Protein AF-A0A2V9QAW5-F1 (afdb_monomer)

Secondary structure (DSSP, 8-state):
---TT--HHHHHHHTTEEEEEEEEEE---EEP-EETT---PPTT--SPPPEE-S---B--STTTTT--BS-GGGEEPPPTT------SSEEEEEPPPEEEEEEEEEEEEEEETTEEEEEEEEEETTT---EE-PPP-EETSTTTT----EEEPSPEEEEEEEEE-

Solvent-accessible surface area (backbone atoms only — not comparable to full-atom values): 9274 Å² total; per-residue (Å²): 122,94,70,92,80,62,55,71,72,54,39,70,71,69,47,57,68,47,74,50,75,49,78,48,78,46,78,48,48,57,38,52,55,32,30,61,83,27,68,50,43,44,89,94,65,59,71,31,33,28,24,60,82,55,82,64,44,62,35,83,60,96,55,25,54,66,41,29,46,68,58,67,80,32,57,35,84,46,60,79,58,43,81,33,73,45,59,83,49,40,77,70,35,52,30,55,50,40,54,46,35,34,39,34,44,32,36,54,45,79,76,52,97,82,28,32,39,36,43,34,43,37,23,43,31,60,79,54,56,84,19,56,32,57,55,39,42,33,52,85,48,96,55,49,24,22,44,91,52,60,70,48,74,73,55,44,77,48,81,45,77,48,80,46,116

pLDDT: mean 91.63, std 9.33, range [40.78, 98.12]

Structure (mmCIF, N/CA/C/O backbone):
data_AF-A0A2V9QAW5-F1
#
_entry.id   AF-A0A2V9QAW5-F1
#
loop_
_atom_site.group_PDB
_atom_site.id
_atom_site.type_symbol
_atom_site.label_atom_id
_atom_site.label_alt_id
_atom_site.label_comp_id
_atom_site.label_asym_id
_atom_site.label_entity_id
_atom_site.label_seq_id
_atom_site.pdbx_PDB_ins_code
_atom_site.Cartn_x
_atom_site.Cartn_y
_atom_site.Cartn_z
_atom_site.occupancy
_atom_site.B_iso_or_equiv
_atom_site.auth_seq_id
_atom_site.auth_comp_id
_atom_site.auth_asym_id
_atom_site.auth_atom_id
_atom_site.pdbx_PDB_model_num
ATOM 1 N N . THR A 1 1 ? -39.790 5.355 22.370 1.00 46.34 1 THR A N 1
ATOM 2 C CA . THR A 1 1 ? -38.638 4.703 23.033 1.00 46.34 1 THR A CA 1
ATOM 3 C C . THR A 1 1 ? -38.721 3.221 22.752 1.00 46.34 1 THR A C 1
ATOM 5 O O . THR A 1 1 ? -39.760 2.631 23.018 1.00 46.34 1 THR A O 1
ATOM 8 N N . PHE A 1 2 ? -37.703 2.633 22.119 1.00 40.78 2 PHE A N 1
ATOM 9 C CA . PHE A 1 2 ? -37.678 1.185 21.894 1.00 40.78 2 PHE A CA 1
ATOM 10 C C . PHE A 1 2 ? -37.725 0.477 23.264 1.00 40.78 2 PHE A C 1
ATOM 12 O O . PHE A 1 2 ? -36.865 0.734 24.098 1.00 40.78 2 PHE A O 1
ATOM 19 N N . LEU A 1 3 ? -38.743 -0.375 23.472 1.00 55.66 3 LEU A N 1
ATOM 20 C CA . LEU A 1 3 ? -38.912 -1.325 24.593 1.00 55.66 3 LEU A CA 1
ATOM 21 C C . LEU A 1 3 ? -39.332 -0.748 25.969 1.00 55.66 3 LEU A C 1
ATOM 23 O O . LEU A 1 3 ? -38.628 -0.885 26.963 1.00 55.66 3 LEU A O 1
ATOM 27 N N . GLY A 1 4 ? -40.548 -0.198 26.068 1.00 57.16 4 GLY A N 1
ATOM 28 C CA . GLY A 1 4 ? -41.099 0.401 27.300 1.00 57.16 4 GLY A CA 1
ATOM 29 C C . GLY A 1 4 ? -41.428 -0.530 28.487 1.00 57.16 4 GLY A C 1
ATOM 30 O O . GLY A 1 4 ? -41.910 -0.028 29.493 1.00 57.16 4 GLY A O 1
ATOM 31 N N . ASN A 1 5 ? -41.187 -1.847 28.403 1.00 66.25 5 ASN A N 1
ATOM 32 C CA . ASN A 1 5 ? -41.539 -2.828 29.453 1.00 66.25 5 ASN A CA 1
ATOM 33 C C . ASN A 1 5 ? -40.381 -3.776 29.832 1.00 66.25 5 ASN A C 1
ATOM 35 O O . ASN A 1 5 ? -40.596 -4.868 30.356 1.00 66.25 5 ASN A O 1
ATOM 39 N N . MET A 1 6 ? -39.138 -3.391 29.535 1.00 72.12 6 MET A N 1
ATOM 40 C CA . MET A 1 6 ? -37.979 -4.232 29.822 1.00 72.12 6 MET A CA 1
ATOM 41 C C . MET A 1 6 ? -37.598 -4.135 31.317 1.00 72.12 6 MET A C 1
ATOM 43 O O . MET A 1 6 ? -37.458 -3.027 31.840 1.00 72.12 6 MET A O 1
ATOM 47 N N . PRO A 1 7 ? -37.434 -5.261 32.042 1.00 76.38 7 PRO A N 1
ATOM 48 C CA . PRO A 1 7 ? -37.016 -5.226 33.441 1.00 76.38 7 PRO A CA 1
ATOM 49 C C . PRO A 1 7 ? -35.613 -4.610 33.568 1.00 76.38 7 PRO A C 1
ATOM 51 O O . PRO A 1 7 ? -34.770 -4.795 32.693 1.00 76.38 7 PRO A O 1
ATOM 54 N N . ARG A 1 8 ? -35.340 -3.885 34.666 1.00 73.50 8 ARG A N 1
ATOM 55 C CA . ARG A 1 8 ? -34.118 -3.059 34.831 1.00 73.50 8 ARG A CA 1
ATOM 56 C C . ARG A 1 8 ? -32.811 -3.809 34.561 1.00 73.50 8 ARG A C 1
ATOM 58 O O . ARG A 1 8 ? -31.877 -3.219 34.038 1.00 73.50 8 ARG A O 1
ATOM 65 N N . TRP A 1 9 ? -32.743 -5.100 34.886 1.00 74.38 9 TRP A N 1
ATOM 66 C CA . TRP A 1 9 ? -31.568 -5.932 34.611 1.00 74.38 9 TRP A CA 1
ATOM 67 C C . TRP A 1 9 ? -31.333 -6.138 33.106 1.00 74.38 9 TRP A C 1
ATOM 69 O O . TRP A 1 9 ? -30.191 -6.140 32.658 1.00 74.38 9 TRP A O 1
ATOM 79 N N . ALA A 1 10 ? -32.402 -6.258 32.317 1.00 72.75 10 ALA A N 1
ATOM 80 C CA . ALA A 1 10 ? -32.330 -6.419 30.872 1.00 72.75 10 ALA A CA 1
ATOM 81 C C . ALA A 1 10 ? -31.997 -5.085 30.181 1.00 72.75 10 A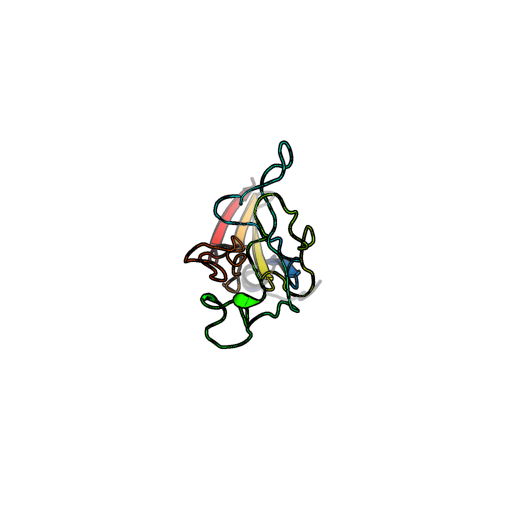LA A C 1
ATOM 83 O O . ALA A 1 10 ? -31.169 -5.076 29.274 1.00 72.75 10 ALA A O 1
ATOM 84 N N . ASP A 1 11 ? -32.509 -3.952 30.675 1.00 72.88 11 ASP A N 1
ATOM 85 C CA . ASP A 1 11 ? -32.072 -2.615 30.233 1.00 72.88 11 ASP A CA 1
ATOM 86 C C . ASP A 1 11 ? -30.585 -2.369 30.564 1.00 72.88 11 ASP A C 1
ATOM 88 O O . ASP A 1 11 ? -29.814 -1.875 29.744 1.00 72.88 11 ASP A O 1
ATOM 92 N N . MET A 1 12 ? -30.114 -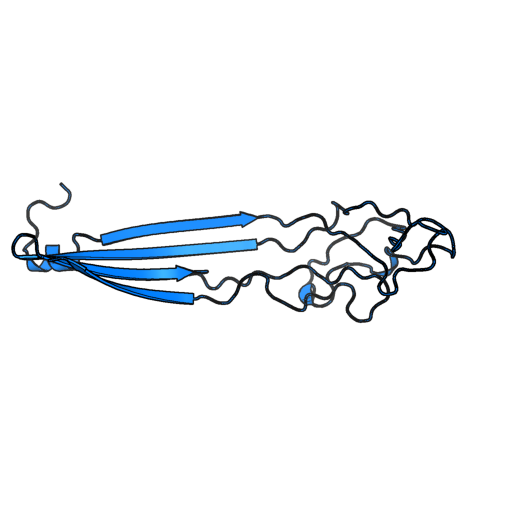2.853 31.717 1.00 70.38 12 MET A N 1
ATOM 93 C CA . MET A 1 12 ? -28.699 -2.777 32.090 1.00 70.38 12 MET A CA 1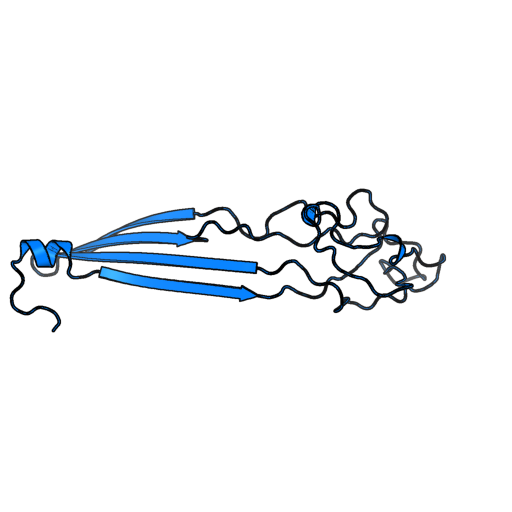
ATOM 94 C C . MET A 1 12 ? -27.785 -3.601 31.168 1.00 70.38 12 MET A C 1
ATOM 96 O O . MET A 1 12 ? -26.614 -3.259 31.018 1.00 70.38 12 MET A O 1
ATOM 100 N N . ILE A 1 13 ? -28.297 -4.635 30.491 1.00 73.38 13 ILE A N 1
ATOM 101 C CA . ILE A 1 13 ? -27.543 -5.475 29.541 1.00 73.38 13 ILE A CA 1
ATOM 102 C C . ILE A 1 13 ? -27.692 -4.971 28.096 1.00 73.38 13 ILE A C 1
ATOM 104 O O . ILE A 1 13 ? -26.700 -4.895 27.367 1.00 73.38 13 ILE A O 1
ATOM 108 N N . ILE A 1 14 ? -28.886 -4.526 27.704 1.00 74.19 14 ILE A N 1
ATOM 109 C CA . ILE A 1 14 ? -29.258 -4.242 26.307 1.00 74.19 14 ILE A CA 1
ATOM 110 C C . ILE A 1 14 ? -29.307 -2.734 26.005 1.00 74.19 14 ILE A C 1
ATOM 112 O O . ILE A 1 14 ? -29.017 -2.321 24.886 1.00 74.19 14 ILE A O 1
ATOM 116 N N . GLY A 1 15 ? -29.605 -1.889 26.989 1.00 76.12 15 GLY A N 1
ATOM 117 C CA . GLY A 1 15 ? -29.669 -0.435 26.839 1.00 76.12 15 GLY A CA 1
ATOM 118 C C . GLY A 1 15 ? -28.294 0.240 26.805 1.00 76.12 15 GLY A C 1
ATOM 119 O O . GLY A 1 15 ? -27.294 -0.311 27.268 1.00 76.12 15 GLY A O 1
ATOM 120 N N . GLY A 1 16 ? -28.227 1.454 26.253 1.00 78.94 16 GLY A N 1
ATOM 121 C CA . GLY A 1 16 ? -27.059 2.340 26.379 1.00 78.94 16 GLY A CA 1
ATOM 122 C C . GLY A 1 16 ? -25.841 2.023 25.501 1.00 78.94 16 GLY A C 1
ATOM 123 O O . GLY A 1 16 ? -24.812 2.680 25.667 1.00 78.94 16 GLY A O 1
ATOM 124 N N . TRP A 1 17 ? -25.930 1.059 24.577 1.00 89.44 17 TRP A N 1
ATOM 125 C CA . TRP A 1 17 ? -24.869 0.794 23.600 1.00 89.44 17 TRP A CA 1
ATOM 126 C C . TRP A 1 17 ? -24.806 1.887 22.525 1.00 89.44 17 TRP A C 1
ATOM 128 O O . TRP A 1 17 ? -25.823 2.314 21.980 1.00 89.44 17 TRP A O 1
ATOM 138 N N . LYS A 1 18 ? -23.589 2.312 22.196 1.00 92.06 18 LYS A N 1
ATOM 139 C CA . LYS A 1 18 ? -23.260 3.230 21.107 1.00 92.06 18 LYS A CA 1
ATOM 140 C C . LYS A 1 18 ? -22.202 2.574 20.234 1.00 92.06 18 LYS A C 1
ATOM 142 O O . LYS A 1 18 ? -21.190 2.099 20.742 1.00 92.06 18 LYS A O 1
ATOM 147 N N . THR A 1 19 ? -22.415 2.574 18.928 1.00 94.56 19 THR A N 1
ATOM 148 C CA . THR A 1 19 ? -21.467 2.034 17.949 1.00 94.56 19 THR A CA 1
ATOM 149 C C . THR A 1 19 ? -21.006 3.136 17.010 1.00 94.56 19 THR A C 1
ATOM 151 O O . THR A 1 19 ? -21.795 4.004 16.645 1.00 94.56 19 THR A O 1
ATOM 154 N N . ASN A 1 20 ? -19.750 3.080 16.586 1.00 95.44 20 ASN A N 1
ATOM 155 C CA . ASN A 1 20 ? -19.215 3.912 15.513 1.00 95.44 20 ASN A CA 1
ATOM 156 C C . ASN A 1 20 ? -18.390 3.039 14.568 1.00 95.44 20 ASN A C 1
ATOM 158 O O . ASN A 1 20 ? -17.755 2.086 15.017 1.00 95.44 20 ASN A O 1
ATOM 162 N N . GLY A 1 21 ? -18.385 3.372 13.284 1.00 96.31 21 GLY A N 1
ATOM 163 C CA . GLY A 1 21 ? -17.636 2.633 12.280 1.00 96.31 21 GLY A CA 1
ATOM 164 C C . GLY A 1 21 ? -17.189 3.534 11.140 1.00 96.31 21 GLY A C 1
ATOM 165 O O . GLY A 1 21 ? -17.964 4.362 10.665 1.00 96.31 21 GLY A O 1
ATOM 166 N N . ILE A 1 22 ? -15.948 3.356 10.697 1.00 97.19 22 ILE A N 1
ATOM 167 C CA . ILE A 1 22 ? -15.372 4.028 9.535 1.00 97.19 22 ILE A CA 1
ATOM 168 C C . ILE A 1 22 ? -14.866 2.953 8.579 1.00 97.19 22 ILE A C 1
ATOM 170 O O . ILE A 1 22 ? -14.056 2.106 8.948 1.00 97.19 22 ILE A O 1
ATOM 174 N N . TRP A 1 23 ? -15.329 3.016 7.334 1.00 96.00 23 TRP A N 1
ATOM 175 C CA . TRP A 1 23 ? -14.863 2.159 6.251 1.00 96.00 23 TRP A CA 1
ATOM 176 C C . TRP A 1 23 ? -14.102 3.009 5.246 1.00 96.00 23 TRP A C 1
ATOM 178 O O . TRP A 1 23 ? -14.603 4.044 4.803 1.00 96.00 23 TRP A O 1
ATOM 188 N N . ARG A 1 24 ? -12.899 2.578 4.869 1.00 95.38 24 ARG A N 1
ATOM 189 C CA . ARG A 1 24 ? -12.097 3.243 3.841 1.00 95.38 24 ARG A CA 1
ATOM 190 C C . ARG A 1 24 ? -11.750 2.247 2.754 1.00 95.38 24 ARG A C 1
ATOM 192 O O . ARG A 1 24 ? -11.157 1.213 3.036 1.00 95.38 24 ARG A O 1
ATOM 199 N N . ILE A 1 25 ? -12.100 2.589 1.519 1.00 95.94 25 ILE A N 1
ATOM 200 C CA . ILE A 1 25 ? -11.789 1.810 0.321 1.00 95.94 25 ILE A CA 1
ATOM 201 C C . ILE A 1 25 ? -11.067 2.739 -0.656 1.00 95.94 25 ILE A C 1
ATOM 203 O O . ILE A 1 25 ? -11.513 3.865 -0.881 1.00 95.94 25 ILE A O 1
ATOM 207 N N . ALA A 1 26 ? -9.955 2.285 -1.227 1.00 94.19 26 ALA A N 1
ATOM 208 C CA . ALA A 1 26 ? -9.252 2.995 -2.293 1.00 94.19 26 ALA A CA 1
ATOM 209 C C . ALA A 1 26 ? -8.672 2.001 -3.305 1.00 94.19 26 ALA A C 1
ATOM 211 O O . ALA A 1 26 ? -8.119 0.982 -2.902 1.00 94.19 26 ALA A O 1
ATOM 212 N N . ASP A 1 27 ? -8.749 2.310 -4.604 1.00 91.75 27 ASP A N 1
ATOM 213 C CA . ASP A 1 27 ? -8.281 1.401 -5.672 1.00 91.75 27 ASP A CA 1
ATOM 214 C C . ASP A 1 27 ? -6.746 1.314 -5.787 1.00 91.75 27 ASP A C 1
ATOM 216 O O . ASP A 1 27 ? -6.225 0.420 -6.446 1.00 91.75 27 ASP A O 1
ATOM 220 N N . GLY A 1 28 ? -6.042 2.236 -5.125 1.00 92.62 28 GLY A N 1
ATOM 221 C CA . GLY A 1 28 ? -4.608 2.447 -5.270 1.00 92.62 28 GLY A CA 1
ATOM 222 C C . GLY A 1 28 ? -4.274 3.800 -5.903 1.00 92.62 28 GLY A C 1
ATOM 223 O O . GLY A 1 28 ? -5.146 4.594 -6.263 1.00 92.62 28 GLY A O 1
ATOM 224 N N . ARG A 1 29 ? -2.983 4.115 -5.993 1.00 95.06 29 ARG A N 1
ATOM 225 C CA . ARG A 1 29 ? -2.468 5.353 -6.602 1.00 95.06 29 ARG A CA 1
ATOM 226 C C . ARG A 1 29 ? -1.513 5.020 -7.752 1.00 95.06 29 ARG A C 1
ATOM 228 O O . ARG A 1 29 ? -0.816 4.014 -7.647 1.00 95.06 29 ARG A O 1
ATOM 235 N N . PRO A 1 30 ? -1.448 5.838 -8.819 1.00 96.81 30 PRO A N 1
ATOM 236 C CA . PRO A 1 30 ? -0.442 5.694 -9.875 1.00 96.81 30 PRO A CA 1
ATOM 237 C C . PRO A 1 30 ? 0.980 5.627 -9.307 1.00 96.81 30 PRO A C 1
ATOM 239 O O . PRO A 1 30 ? 1.308 6.381 -8.387 1.00 96.81 30 PRO A O 1
ATOM 242 N N . LEU A 1 31 ? 1.813 4.746 -9.859 1.00 97.06 31 LEU A N 1
ATOM 243 C CA . LEU A 1 31 ? 3.167 4.510 -9.355 1.00 97.06 31 LEU A CA 1
ATOM 244 C C . LEU A 1 31 ? 4.198 5.402 -10.071 1.00 97.06 31 LEU A C 1
ATOM 246 O O . LEU A 1 31 ? 4.154 5.505 -11.301 1.00 97.06 31 LEU A O 1
ATOM 250 N N . PRO A 1 32 ? 5.108 6.077 -9.347 1.00 96.06 32 PRO A N 1
ATOM 251 C CA . PRO A 1 32 ? 6.306 6.663 -9.940 1.00 96.06 32 PRO A CA 1
ATOM 252 C C . PRO A 1 32 ? 7.353 5.575 -10.207 1.00 96.06 32 PRO A C 1
ATOM 254 O O . PRO A 1 32 ? 7.280 4.510 -9.613 1.00 96.06 32 PRO A O 1
ATOM 257 N N . PHE A 1 33 ? 8.328 5.853 -11.071 1.00 96.00 33 PHE A N 1
ATOM 258 C CA . PHE A 1 33 ? 9.462 4.962 -11.325 1.00 96.00 33 PHE A CA 1
ATOM 259 C C . PHE A 1 33 ? 10.754 5.768 -11.397 1.00 96.00 33 PHE A C 1
ATOM 261 O O . PHE A 1 33 ? 10.769 6.874 -11.954 1.00 96.00 33 PHE A O 1
ATOM 268 N N . PHE A 1 34 ? 11.825 5.200 -10.857 1.00 94.38 34 PHE A N 1
ATOM 269 C CA . PHE A 1 34 ? 13.155 5.803 -10.781 1.00 94.38 34 PHE A CA 1
ATOM 270 C C . PHE A 1 34 ? 14.207 4.771 -11.181 1.00 94.38 34 PHE A C 1
ATOM 272 O O . PHE A 1 34 ? 13.886 3.594 -11.295 1.00 94.38 34 PHE A O 1
ATOM 279 N N . LEU A 1 35 ? 15.437 5.209 -11.431 1.00 95.25 35 LEU A N 1
ATOM 280 C CA . LEU A 1 35 ? 16.583 4.301 -11.488 1.00 95.25 35 LEU A CA 1
ATOM 281 C C . LEU A 1 35 ? 17.175 4.173 -10.084 1.00 95.25 35 LEU A C 1
ATOM 283 O O . LEU A 1 35 ? 17.305 5.184 -9.392 1.00 95.25 35 LEU A O 1
ATOM 287 N N . ASP A 1 36 ? 17.530 2.956 -9.693 1.00 94.62 36 ASP A N 1
ATOM 288 C CA . ASP A 1 36 ? 18.113 2.606 -8.393 1.00 94.62 36 ASP A CA 1
ATOM 289 C C . ASP A 1 36 ? 19.380 3.417 -8.054 1.00 94.62 36 ASP A C 1
ATOM 291 O O . ASP A 1 36 ? 19.526 3.949 -6.954 1.00 94.62 36 ASP A O 1
ATOM 295 N N . ASP A 1 37 ? 20.258 3.592 -9.039 1.00 92.44 37 ASP A N 1
ATOM 296 C CA . ASP A 1 37 ? 21.526 4.323 -8.938 1.00 92.44 37 ASP A CA 1
ATOM 297 C C . ASP A 1 37 ? 21.421 5.801 -9.365 1.00 92.44 37 ASP A C 1
ATOM 299 O O . ASP A 1 37 ? 22.420 6.519 -9.425 1.00 92.44 37 ASP A O 1
ATOM 303 N N . GLY A 1 38 ? 20.216 6.267 -9.709 1.00 88.38 38 GLY A N 1
ATOM 304 C CA . GLY A 1 38 ? 19.969 7.616 -10.224 1.00 88.38 38 GLY A CA 1
ATOM 305 C C . GLY A 1 38 ? 20.375 7.851 -11.688 1.00 88.38 38 GLY A C 1
ATOM 306 O O . GLY A 1 38 ? 20.082 8.927 -12.223 1.00 88.38 38 GLY A O 1
ATOM 307 N N . GLY A 1 39 ? 20.968 6.865 -12.364 1.00 88.94 39 GLY A N 1
ATOM 308 C CA . GLY A 1 39 ? 21.331 6.930 -13.777 1.00 88.94 39 GLY A CA 1
ATOM 309 C C . GLY A 1 39 ? 22.571 7.762 -14.110 1.00 88.94 39 GLY A C 1
ATOM 310 O O . GLY A 1 39 ? 23.442 8.017 -13.283 1.00 88.94 39 GLY A O 1
ATOM 311 N N . GLN A 1 40 ? 22.653 8.188 -15.372 1.00 90.44 40 GLN A N 1
ATOM 312 C CA . GLN A 1 40 ? 23.680 9.093 -15.901 1.00 90.44 40 GLN A CA 1
ATOM 313 C C . GLN A 1 40 ? 23.003 10.333 -16.514 1.00 90.44 40 GLN A C 1
ATOM 315 O O . GLN A 1 40 ? 22.877 10.417 -17.742 1.00 90.44 40 GLN A O 1
ATOM 320 N N . PRO A 1 41 ? 22.498 11.266 -15.678 1.00 86.12 41 PRO A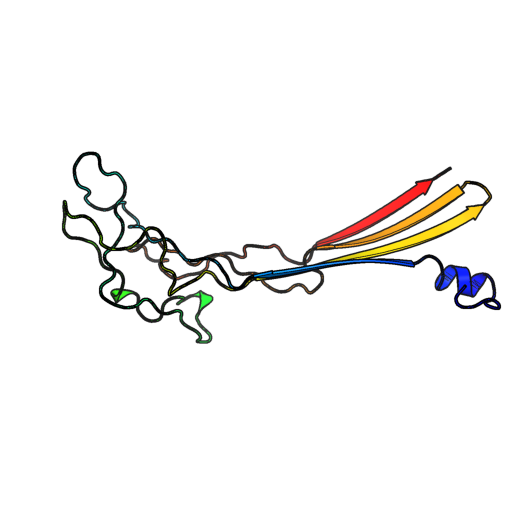 N 1
ATOM 321 C CA . PRO A 1 41 ? 21.727 12.427 -16.118 1.00 86.12 41 PRO A CA 1
ATOM 322 C C . PRO A 1 41 ? 22.526 13.417 -16.959 1.00 86.12 41 PRO A C 1
ATOM 324 O O . PRO A 1 41 ? 23.753 13.490 -16.904 1.00 86.12 41 PRO A O 1
ATOM 327 N N . LEU A 1 42 ? 21.789 14.262 -17.686 1.00 88.06 42 LEU A N 1
ATOM 328 C CA . LEU A 1 42 ? 22.331 15.525 -18.179 1.00 88.06 42 LEU A CA 1
ATOM 329 C C . LEU A 1 42 ? 22.866 16.355 -16.996 1.00 88.06 42 LEU A C 1
ATOM 331 O O . LEU A 1 42 ? 22.267 16.319 -15.911 1.00 88.06 42 LEU A O 1
ATOM 335 N N . PRO A 1 43 ? 23.941 17.146 -17.184 1.00 85.31 43 PRO A N 1
ATOM 336 C CA . PRO A 1 43 ? 24.421 18.055 -16.150 1.00 85.31 43 PRO A CA 1
ATOM 337 C C . PRO A 1 43 ? 23.265 18.891 -15.588 1.00 85.31 43 PRO A C 1
ATOM 339 O O . PRO A 1 43 ? 22.462 19.419 -16.353 1.00 85.31 43 PRO A O 1
ATOM 342 N N . THR A 1 44 ? 23.180 19.006 -14.259 1.00 80.12 44 THR A N 1
ATOM 343 C CA . THR A 1 44 ? 22.142 19.745 -13.499 1.00 80.12 44 THR A CA 1
ATOM 344 C C . THR A 1 44 ? 20.729 19.129 -13.423 1.00 80.12 44 THR A C 1
ATOM 346 O O . THR A 1 44 ? 19.881 19.697 -12.741 1.00 80.12 44 THR A O 1
ATOM 349 N N . TYR A 1 45 ? 20.455 17.964 -14.031 1.00 80.19 45 TYR A N 1
ATOM 350 C CA . TYR A 1 45 ? 19.083 17.417 -14.134 1.00 80.19 45 TYR A CA 1
ATOM 351 C C . TYR A 1 45 ? 18.609 16.540 -12.946 1.00 80.19 45 TYR A C 1
ATOM 353 O O . TYR A 1 45 ? 17.414 16.280 -12.813 1.00 80.19 45 TYR A O 1
ATOM 361 N N . GLY A 1 46 ? 19.503 16.112 -12.046 1.00 80.69 46 GLY A N 1
ATOM 362 C CA . GLY A 1 46 ? 19.154 15.240 -10.910 1.00 80.69 46 GLY A CA 1
ATOM 363 C C . GLY A 1 46 ? 18.859 13.786 -11.315 1.00 80.69 46 GLY A C 1
ATOM 364 O O . GLY A 1 46 ? 19.245 13.359 -12.399 1.00 80.69 46 GLY A O 1
ATOM 365 N N . ALA A 1 47 ? 18.203 13.011 -10.442 1.00 81.25 47 ALA A N 1
ATOM 366 C CA . ALA A 1 47 ? 17.947 11.583 -10.671 1.00 81.25 47 ALA A CA 1
ATOM 367 C C . ALA A 1 47 ? 17.090 11.325 -11.926 1.00 81.25 47 ALA A C 1
ATOM 369 O O . ALA A 1 47 ? 16.049 11.961 -12.132 1.00 81.25 47 ALA A O 1
ATOM 370 N N . GLN A 1 48 ? 17.514 10.367 -12.753 1.00 88.69 48 GLN A N 1
ATOM 371 C CA . GLN A 1 48 ? 16.808 9.999 -13.977 1.00 88.69 48 GLN A CA 1
ATOM 372 C C . GLN A 1 48 ? 15.597 9.101 -13.718 1.00 88.69 48 GLN A C 1
ATOM 374 O O . GLN A 1 48 ? 15.539 8.310 -12.776 1.00 88.69 48 GLN A O 1
ATOM 379 N N . ARG A 1 49 ? 14.631 9.202 -14.631 1.00 93.25 49 ARG A N 1
ATOM 380 C CA . ARG A 1 49 ? 13.548 8.229 -14.780 1.00 93.25 49 ARG A CA 1
ATOM 381 C C . ARG A 1 49 ? 13.928 7.183 -15.830 1.00 93.25 49 ARG A C 1
ATOM 383 O O . ARG A 1 49 ? 14.706 7.509 -16.727 1.00 93.25 49 ARG A O 1
ATOM 390 N N . PRO A 1 50 ? 13.368 5.966 -15.768 1.00 96.00 50 PRO A N 1
ATOM 391 C CA . PRO A 1 50 ? 13.561 4.968 -16.810 1.00 96.00 50 PRO A CA 1
ATOM 392 C C . PRO A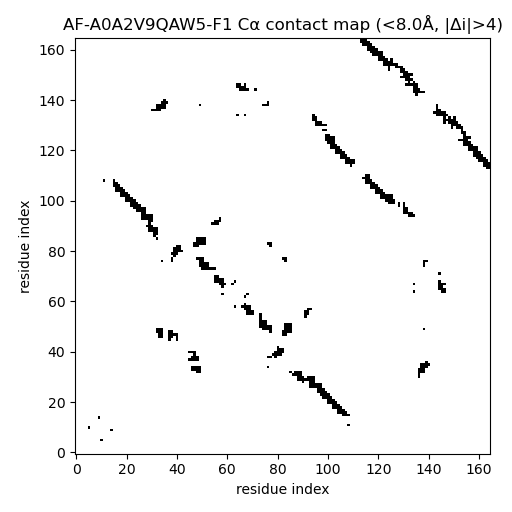 1 50 ? 12.874 5.369 -18.125 1.00 96.00 50 PRO A C 1
ATOM 394 O O . PRO A 1 50 ? 12.042 6.279 -18.185 1.00 96.00 50 PRO A O 1
ATOM 397 N N . ASN A 1 51 ? 13.203 4.643 -19.186 1.00 96.69 51 ASN A N 1
ATOM 398 C CA . ASN A 1 51 ? 12.372 4.520 -20.371 1.00 96.69 51 ASN A CA 1
ATOM 399 C C . ASN A 1 51 ? 11.296 3.454 -20.147 1.00 96.69 51 ASN A C 1
ATOM 401 O O . ASN A 1 51 ? 11.567 2.387 -19.609 1.00 96.69 51 ASN A O 1
ATOM 405 N N . ILE A 1 52 ? 10.087 3.726 -20.611 1.00 96.69 52 ILE A N 1
ATOM 406 C CA . ILE A 1 52 ? 8.975 2.794 -20.720 1.00 96.69 52 ILE A CA 1
ATOM 407 C C . ILE A 1 52 ? 8.800 2.501 -22.211 1.00 96.69 52 ILE A C 1
ATOM 409 O O . ILE A 1 52 ? 8.408 3.379 -22.984 1.00 96.69 52 ILE A O 1
ATOM 413 N N . VAL A 1 53 ? 9.154 1.280 -22.620 1.00 96.56 53 VAL A N 1
ATOM 414 C CA . VAL A 1 53 ? 9.171 0.844 -24.035 1.00 96.56 53 VAL A CA 1
ATOM 415 C C . VAL A 1 53 ? 7.937 0.026 -24.438 1.00 96.56 53 VAL A C 1
ATOM 417 O O . VAL A 1 53 ? 7.780 -0.353 -25.594 1.00 96.56 53 VAL A O 1
ATOM 420 N N . GLY A 1 54 ? 7.032 -0.214 -23.491 1.00 94.75 54 GLY A N 1
ATOM 421 C CA . GLY A 1 54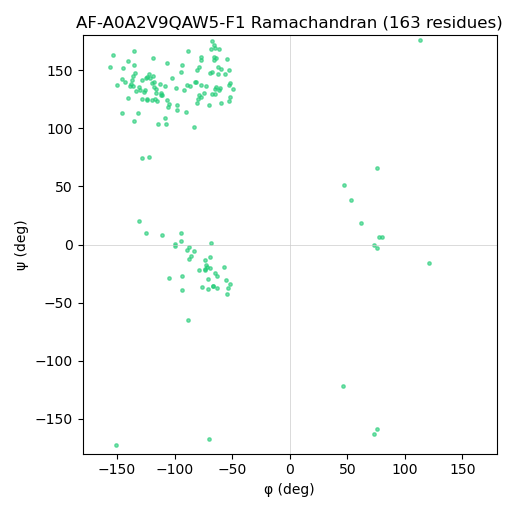 ? 5.765 -0.923 -23.667 1.00 94.75 54 GLY A CA 1
ATOM 422 C C . GLY A 1 54 ? 4.723 -0.421 -22.668 1.00 94.75 54 GLY A C 1
ATOM 423 O O . GLY A 1 54 ? 4.957 0.558 -21.971 1.00 94.75 54 GLY A O 1
ATOM 424 N N . THR A 1 55 ? 3.559 -1.063 -22.575 1.00 95.31 55 THR A N 1
ATOM 425 C CA . THR A 1 55 ? 2.549 -0.696 -21.566 1.00 95.31 55 THR A CA 1
ATOM 426 C C . THR A 1 55 ? 2.776 -1.496 -20.285 1.00 95.31 55 THR A C 1
ATOM 428 O O . THR A 1 55 ? 2.555 -2.709 -20.313 1.00 95.31 55 THR A O 1
ATOM 431 N N . PRO A 1 56 ? 3.147 -0.863 -19.155 1.00 96.31 56 PRO A N 1
ATOM 432 C CA . PRO A 1 56 ? 3.248 -1.567 -17.886 1.00 96.31 56 PRO A CA 1
ATOM 433 C C . PRO A 1 56 ? 1.897 -2.153 -17.490 1.00 96.31 56 PRO A C 1
ATOM 435 O O . PRO A 1 56 ? 0.873 -1.462 -17.565 1.00 96.31 56 PRO A O 1
ATOM 438 N N . LYS A 1 57 ? 1.907 -3.412 -17.053 1.00 97.06 57 LYS A N 1
ATOM 439 C CA . LYS A 1 57 ? 0.731 -4.148 -16.584 1.00 97.06 57 LYS A CA 1
ATOM 440 C C . LYS A 1 57 ? 1.017 -4.760 -15.222 1.00 97.06 57 LYS A C 1
ATOM 442 O O . LYS A 1 57 ? 2.118 -5.250 -14.979 1.00 97.06 57 LYS A O 1
ATOM 447 N N . ARG A 1 58 ? 0.004 -4.749 -14.359 1.00 95.94 58 ARG A N 1
ATOM 448 C CA . ARG A 1 58 ? 0.048 -5.398 -13.050 1.00 95.94 58 ARG A CA 1
ATOM 449 C C . ARG A 1 58 ? -0.137 -6.909 -13.213 1.00 95.94 58 ARG A C 1
ATOM 451 O O . ARG A 1 58 ? -1.005 -7.336 -13.974 1.00 95.94 58 ARG A O 1
ATOM 458 N N . ASN A 1 59 ? 0.646 -7.696 -12.485 1.00 97.25 59 ASN A N 1
ATOM 459 C CA . ASN A 1 59 ? 0.428 -9.127 -12.333 1.00 97.25 59 ASN A CA 1
ATOM 460 C C . ASN A 1 59 ? -0.758 -9.383 -11.386 1.00 97.25 59 ASN A C 1
ATOM 462 O O . ASN A 1 59 ? -0.841 -8.819 -10.294 1.00 97.25 59 ASN A O 1
ATOM 466 N N . HIS A 1 60 ? -1.683 -10.235 -11.818 1.00 95.31 60 HIS A N 1
ATOM 467 C CA . HIS A 1 60 ? -2.848 -10.663 -11.040 1.00 95.31 60 HIS A CA 1
ATOM 468 C C . HIS A 1 60 ? -2.772 -12.145 -10.628 1.00 95.31 60 HIS A C 1
ATOM 470 O O . HIS A 1 60 ? -3.754 -12.685 -10.120 1.00 95.31 60 HIS A O 1
ATOM 476 N N . GLY A 1 61 ? -1.631 -12.800 -10.867 1.00 96.31 61 GLY A N 1
ATOM 477 C CA . GLY A 1 61 ? -1.333 -14.155 -10.415 1.00 96.31 61 GLY A CA 1
ATOM 478 C C . GLY A 1 61 ? -1.182 -14.252 -8.897 1.00 96.31 61 GLY A C 1
ATOM 479 O O . GLY A 1 61 ? -1.233 -13.255 -8.182 1.00 96.31 61 GLY A O 1
ATOM 480 N N . SER A 1 62 ? -1.005 -15.469 -8.384 1.00 96.31 62 SER A N 1
ATOM 481 C CA . SER A 1 62 ? -0.864 -15.727 -6.943 1.00 96.31 62 SER A CA 1
ATOM 482 C C . SER A 1 62 ? 0.446 -15.205 -6.344 1.00 96.31 62 SER A C 1
ATOM 484 O O . SER A 1 62 ? 0.522 -15.007 -5.138 1.00 96.31 62 SER A O 1
ATOM 486 N N . ASP A 1 63 ? 1.452 -14.970 -7.179 1.00 96.12 63 ASP A N 1
ATOM 487 C CA . ASP A 1 63 ? 2.799 -14.505 -6.840 1.00 96.12 63 ASP A CA 1
ATOM 488 C C . ASP A 1 63 ? 2.958 -12.979 -6.953 1.00 96.12 63 ASP A C 1
ATOM 490 O O . ASP A 1 63 ? 4.064 -12.456 -6.875 1.00 96.12 63 ASP A O 1
ATOM 494 N N . TRP A 1 64 ? 1.859 -12.241 -7.134 1.00 96.38 64 TRP A N 1
ATOM 495 C CA . TRP A 1 64 ? 1.863 -10.796 -7.390 1.00 96.38 64 TRP A CA 1
ATOM 496 C C . TRP A 1 64 ? 2.574 -9.945 -6.323 1.00 96.38 64 TRP A C 1
ATOM 498 O O . TRP A 1 64 ? 2.896 -8.791 -6.594 1.00 96.38 64 TRP A O 1
ATOM 508 N N . VAL A 1 65 ? 2.767 -10.470 -5.109 1.00 96.44 65 VAL A N 1
ATOM 509 C CA . VAL A 1 65 ? 3.517 -9.797 -4.036 1.00 96.44 65 VAL A CA 1
ATOM 510 C C . VAL A 1 65 ? 5.011 -9.765 -4.358 1.00 96.44 65 VAL A C 1
ATOM 512 O O . VAL A 1 65 ? 5.651 -8.746 -4.119 1.00 96.44 65 VAL A O 1
ATOM 515 N N . ASP A 1 66 ? 5.537 -10.836 -4.949 1.00 96.75 66 ASP A N 1
ATOM 516 C CA . ASP A 1 66 ? 6.950 -10.965 -5.316 1.00 96.75 66 ASP A CA 1
ATOM 517 C C . ASP A 1 66 ? 7.198 -10.524 -6.769 1.00 96.75 66 ASP A C 1
ATOM 519 O O . ASP A 1 66 ? 8.274 -10.045 -7.100 1.00 96.75 66 ASP A O 1
ATOM 523 N N . ASN A 1 67 ? 6.184 -10.625 -7.635 1.00 96.62 67 ASN A N 1
ATOM 524 C CA . ASN A 1 67 ? 6.253 -10.259 -9.050 1.00 96.62 67 ASN A CA 1
ATOM 525 C C . ASN A 1 67 ? 5.109 -9.304 -9.418 1.00 96.62 67 ASN A C 1
ATOM 527 O O . ASN A 1 67 ? 4.133 -9.717 -10.043 1.00 96.62 67 ASN A O 1
ATOM 531 N N . TYR A 1 68 ? 5.172 -8.031 -9.017 1.00 97.69 68 TYR A N 1
ATOM 532 C CA . TYR A 1 68 ? 4.044 -7.099 -9.168 1.00 97.69 68 TYR A CA 1
ATOM 533 C C . TYR A 1 68 ? 3.760 -6.670 -10.612 1.00 97.69 68 TYR A C 1
ATOM 535 O O . TYR A 1 68 ? 2.613 -6.367 -10.963 1.00 97.69 68 TYR A O 1
ATOM 543 N N . PHE A 1 69 ? 4.783 -6.627 -11.463 1.00 97.50 69 PHE A N 1
ATOM 544 C CA . PHE A 1 69 ? 4.652 -6.290 -12.878 1.00 97.50 69 PHE A CA 1
ATOM 545 C C . PHE A 1 69 ? 4.718 -7.559 -13.728 1.00 97.50 69 PHE A C 1
ATOM 547 O O . PHE A 1 69 ? 5.464 -8.480 -13.425 1.00 97.50 69 PHE A O 1
ATOM 554 N N . VAL A 1 70 ? 3.928 -7.611 -14.804 1.00 97.00 70 VAL A N 1
ATOM 555 C CA . VAL A 1 70 ? 3.903 -8.778 -15.711 1.00 97.00 70 VAL A CA 1
ATOM 556 C C . VAL A 1 70 ? 5.228 -8.946 -16.457 1.00 97.00 70 VAL A C 1
ATOM 558 O O . VAL A 1 70 ? 5.641 -10.066 -16.736 1.00 97.00 70 VAL A O 1
ATOM 561 N N . ASP A 1 71 ? 5.865 -7.832 -16.814 1.00 95.19 71 ASP A N 1
ATOM 562 C CA . ASP A 1 71 ? 7.132 -7.813 -17.537 1.00 95.19 71 ASP A CA 1
ATOM 563 C C . ASP A 1 71 ? 7.973 -6.622 -17.076 1.00 95.19 71 ASP A C 1
ATOM 565 O O . ASP A 1 71 ? 7.623 -5.460 -17.316 1.00 95.19 71 ASP A O 1
ATOM 569 N N . ASN A 1 72 ? 9.092 -6.920 -16.420 1.00 94.75 72 ASN A N 1
ATOM 570 C CA . ASN A 1 72 ? 10.032 -5.910 -15.946 1.00 94.75 72 ASN A CA 1
ATOM 571 C C . ASN A 1 72 ? 10.839 -5.290 -17.100 1.00 94.75 72 ASN A C 1
ATOM 573 O O . ASN A 1 72 ? 11.269 -4.146 -16.981 1.00 94.75 72 ASN A O 1
ATOM 577 N N . ASN A 1 73 ? 10.967 -5.966 -18.253 1.00 94.75 73 ASN A N 1
ATOM 578 C CA . ASN A 1 73 ? 11.712 -5.452 -19.411 1.00 94.75 73 ASN A CA 1
ATOM 579 C C . ASN A 1 73 ? 11.028 -4.254 -20.082 1.00 94.75 73 ASN A C 1
ATOM 581 O O . ASN A 1 73 ? 11.633 -3.580 -20.915 1.00 94.75 73 ASN A O 1
ATOM 585 N N . VAL A 1 74 ? 9.779 -3.948 -19.726 1.00 96.69 74 VAL A N 1
ATOM 586 C CA . VAL A 1 74 ? 9.114 -2.712 -20.156 1.00 96.69 74 VAL A CA 1
ATOM 587 C C . VAL A 1 74 ? 9.833 -1.477 -19.608 1.00 96.69 74 VAL A C 1
ATOM 589 O O . VAL A 1 74 ? 9.783 -0.418 -20.239 1.00 96.69 74 VAL A O 1
ATOM 592 N N . PHE A 1 75 ? 10.510 -1.608 -18.466 1.00 97.06 75 PHE A N 1
ATOM 593 C CA . PHE A 1 75 ? 11.278 -0.549 -17.836 1.00 97.06 75 PHE A CA 1
ATOM 594 C C . PHE A 1 75 ? 12.753 -0.702 -18.195 1.00 97.06 75 PHE A C 1
ATOM 596 O O . PHE A 1 75 ? 13.397 -1.688 -17.860 1.00 97.06 75 PHE A O 1
ATOM 603 N N . GLN A 1 76 ? 13.289 0.280 -18.908 1.00 95.88 76 GLN A N 1
ATOM 604 C CA . GLN A 1 76 ? 14.633 0.233 -19.465 1.00 95.88 76 GLN A CA 1
ATOM 605 C C . GLN A 1 76 ? 15.450 1.423 -18.987 1.00 95.88 76 GLN A C 1
ATOM 607 O O . GLN A 1 76 ? 14.949 2.542 -18.867 1.00 95.88 76 GLN A O 1
ATOM 612 N N . ARG A 1 77 ? 16.743 1.203 -18.765 1.00 94.69 77 ARG A N 1
ATOM 613 C CA . ARG A 1 77 ? 17.678 2.289 -18.478 1.00 94.69 77 ARG A CA 1
ATOM 614 C C . ARG A 1 77 ? 17.834 3.176 -19.728 1.00 94.69 77 ARG A C 1
ATOM 616 O O . ARG A 1 77 ? 18.061 2.645 -20.817 1.00 94.69 77 ARG A O 1
ATOM 623 N N . PRO A 1 78 ? 17.702 4.510 -19.624 1.00 94.25 78 PRO A N 1
ATOM 624 C CA . PRO A 1 78 ? 18.000 5.410 -20.732 1.00 94.25 78 PRO A CA 1
ATOM 625 C C . PRO A 1 78 ? 19.485 5.383 -21.094 1.00 94.25 78 PRO A C 1
ATOM 627 O O . PRO A 1 78 ? 20.333 5.037 -20.272 1.00 94.25 78 PRO A O 1
ATOM 630 N N . ALA A 1 79 ? 19.810 5.792 -22.321 1.00 93.19 79 ALA A N 1
ATOM 631 C CA . ALA A 1 79 ? 21.201 5.983 -22.713 1.00 93.19 79 ALA A CA 1
ATOM 632 C C . ALA A 1 79 ? 21.884 7.041 -21.817 1.00 93.19 79 ALA A C 1
ATOM 634 O O . ALA A 1 79 ? 21.211 7.963 -21.336 1.00 93.19 79 ALA A O 1
ATOM 635 N N . PRO A 1 80 ? 23.211 6.954 -21.607 1.00 91.88 80 PRO A N 1
ATOM 636 C CA . PRO A 1 80 ? 23.945 7.970 -20.863 1.00 91.88 80 PRO A CA 1
ATOM 637 C C . PRO A 1 80 ? 23.691 9.371 -21.420 1.00 91.88 80 PRO A C 1
ATOM 639 O O . PRO A 1 80 ? 23.675 9.568 -22.636 1.00 91.88 80 PRO A O 1
ATOM 642 N N . PHE A 1 81 ? 23.490 10.338 -20.525 1.00 91.44 81 PHE A N 1
ATOM 643 C CA . PHE A 1 81 ? 23.204 11.735 -20.857 1.00 91.44 81 PHE A CA 1
ATOM 644 C C . PHE A 1 81 ? 21.900 11.955 -21.650 1.00 91.44 81 PHE A C 1
ATOM 646 O O . PHE A 1 81 ? 21.710 13.019 -22.234 1.00 91.44 81 PHE A O 1
ATOM 653 N N . ALA A 1 82 ? 20.974 10.988 -21.654 1.00 90.50 82 ALA A N 1
ATOM 654 C CA . ALA A 1 82 ? 19.636 11.132 -22.230 1.00 90.50 82 ALA A CA 1
ATOM 655 C C . ALA A 1 82 ? 18.557 11.244 -21.143 1.00 90.50 82 ALA A C 1
ATOM 657 O O . ALA A 1 82 ? 18.725 10.776 -20.022 1.00 90.50 82 ALA A O 1
ATOM 658 N N . LEU A 1 83 ? 17.415 11.851 -21.455 1.00 89.75 83 LEU A N 1
ATOM 659 C CA . LEU A 1 83 ? 16.272 11.857 -20.540 1.00 89.75 83 LEU A CA 1
ATOM 660 C C . LEU A 1 83 ? 15.418 10.606 -20.747 1.00 89.75 83 LEU A C 1
ATOM 662 O O . LEU A 1 83 ? 15.126 10.238 -21.884 1.00 89.75 83 LEU A O 1
ATOM 666 N N . GLY A 1 84 ? 14.993 9.982 -19.648 1.00 93.00 84 GLY A N 1
ATOM 667 C CA . GLY A 1 84 ? 13.994 8.921 -19.697 1.00 93.00 84 GLY A CA 1
ATOM 668 C C . GLY A 1 84 ? 12.623 9.447 -20.113 1.00 93.00 84 GLY A C 1
ATOM 669 O O . GLY A 1 84 ? 12.267 10.588 -19.809 1.00 93.00 84 GLY A O 1
ATOM 670 N N . ASN A 1 85 ? 11.842 8.610 -20.791 1.00 94.38 85 ASN A N 1
ATOM 671 C CA . ASN A 1 85 ? 10.505 8.976 -21.263 1.00 94.38 85 ASN A CA 1
ATOM 672 C C . ASN A 1 85 ? 9.378 8.680 -20.248 1.00 94.38 85 ASN A C 1
ATOM 674 O O . ASN A 1 85 ? 8.222 9.016 -20.519 1.00 94.38 85 ASN A O 1
ATOM 678 N N . ALA A 1 86 ? 9.672 8.047 -19.103 1.00 95.56 86 ALA A N 1
ATOM 679 C CA . ALA A 1 86 ? 8.633 7.711 -18.140 1.00 95.56 86 ALA A CA 1
ATOM 680 C C . ALA A 1 86 ? 7.998 8.987 -17.550 1.00 95.56 86 ALA A C 1
ATOM 682 O O . ALA A 1 86 ? 8.711 9.904 -17.119 1.00 95.56 86 ALA A O 1
ATOM 683 N N . PRO A 1 87 ? 6.656 9.060 -17.478 1.00 94.31 87 PRO A N 1
ATOM 684 C CA . PRO A 1 87 ? 5.975 10.175 -16.838 1.00 94.31 87 PRO A CA 1
ATOM 685 C C . PRO A 1 87 ? 6.283 10.207 -15.336 1.00 94.31 87 PRO A C 1
ATOM 687 O O . PRO A 1 87 ? 6.788 9.247 -14.754 1.00 94.31 87 PRO A O 1
ATOM 690 N N . ARG A 1 88 ? 5.912 11.305 -14.663 1.00 92.81 88 ARG A N 1
ATOM 691 C CA . ARG A 1 88 ? 6.070 11.425 -13.201 1.00 92.81 88 ARG A CA 1
ATOM 692 C C . ARG A 1 88 ? 5.430 10.252 -12.447 1.00 92.81 88 ARG A C 1
ATOM 694 O O . ARG A 1 88 ? 5.978 9.819 -11.440 1.00 92.81 88 ARG A O 1
ATOM 701 N N . THR A 1 89 ? 4.285 9.782 -12.936 1.00 95.88 89 THR A N 1
ATOM 702 C CA . THR A 1 89 ? 3.564 8.605 -12.444 1.00 95.88 89 THR A CA 1
ATOM 703 C C . THR A 1 89 ? 2.894 7.886 -13.606 1.00 95.88 89 THR A C 1
ATOM 705 O O . THR A 1 89 ? 2.344 8.538 -14.495 1.00 95.88 89 THR A O 1
ATOM 708 N N . VAL A 1 90 ? 2.869 6.560 -13.570 1.00 95.31 90 VAL A N 1
ATOM 709 C CA . VAL A 1 90 ? 2.244 5.715 -14.587 1.00 95.31 90 VAL A CA 1
ATOM 710 C C . VAL A 1 90 ? 0.851 5.310 -14.114 1.00 95.31 90 VAL A C 1
ATOM 712 O O . VAL A 1 90 ? 0.700 4.699 -13.065 1.00 95.31 90 VAL A O 1
ATOM 715 N N . GLY A 1 91 ? -0.189 5.665 -14.873 1.00 93.31 91 GLY A N 1
ATOM 716 C CA . GLY A 1 91 ? -1.578 5.356 -14.510 1.00 93.31 91 GLY A CA 1
ATOM 717 C C . GLY A 1 91 ? -2.010 3.914 -14.798 1.00 93.31 91 GLY A C 1
ATOM 718 O O . GLY A 1 91 ? -2.957 3.443 -14.173 1.00 93.31 91 GLY A O 1
ATOM 719 N N . SER A 1 92 ? -1.327 3.218 -15.719 1.00 94.00 92 SER A N 1
ATOM 720 C CA . SER A 1 92 ? -1.660 1.838 -16.117 1.00 94.00 92 SER A CA 1
ATOM 721 C C . SER A 1 92 ? -1.318 0.796 -15.049 1.00 94.00 92 SER A C 1
ATOM 723 O O . SER A 1 92 ? -1.873 -0.299 -15.061 1.00 94.00 92 SER A O 1
ATOM 725 N N . VAL A 1 93 ? -0.433 1.144 -14.112 1.00 96.12 93 VAL A N 1
ATOM 726 C CA . VAL A 1 93 ? -0.093 0.343 -12.935 1.00 96.12 93 VAL A CA 1
ATOM 727 C C . VAL A 1 93 ? -0.216 1.208 -11.693 1.00 96.12 93 VAL A C 1
ATOM 729 O O . VAL A 1 93 ? 0.354 2.292 -11.592 1.00 96.12 93 VAL A O 1
ATOM 732 N N . ARG A 1 94 ? -1.009 0.737 -10.740 1.00 96.50 94 ARG A N 1
ATOM 733 C CA . ARG A 1 94 ? -1.314 1.450 -9.499 1.00 96.50 94 ARG A CA 1
ATOM 734 C C . ARG A 1 94 ? -0.829 0.617 -8.328 1.00 96.50 94 ARG A C 1
ATOM 736 O O . ARG A 1 94 ? -0.636 -0.588 -8.484 1.00 96.50 94 ARG A O 1
ATOM 743 N N . SER A 1 95 ? -0.640 1.237 -7.169 1.00 96.12 95 SER A N 1
ATOM 744 C CA . SER A 1 95 ? -0.453 0.502 -5.918 1.00 96.12 95 SER A CA 1
ATOM 745 C C . SER A 1 95 ? -1.614 -0.476 -5.692 1.00 96.12 95 SER A C 1
ATOM 747 O O . SER A 1 95 ? -2.696 -0.261 -6.246 1.00 96.12 95 SER A O 1
ATOM 749 N N . PRO A 1 96 ? -1.440 -1.508 -4.854 1.00 96.06 96 PRO A N 1
ATOM 750 C CA . PRO A 1 96 ? -2.547 -2.361 -4.457 1.00 96.06 96 PRO A CA 1
ATOM 751 C C . PRO A 1 96 ? -3.709 -1.537 -3.901 1.00 96.06 96 PRO A C 1
ATOM 753 O O . PRO A 1 96 ? -3.519 -0.466 -3.307 1.00 96.06 96 PRO A O 1
ATOM 756 N N . TRP A 1 97 ? -4.918 -2.055 -4.092 1.00 94.62 97 TRP A N 1
ATOM 757 C CA . TRP A 1 97 ? -6.098 -1.510 -3.444 1.00 94.62 97 TRP A CA 1
ATOM 758 C C . TRP A 1 97 ? -5.961 -1.632 -1.921 1.00 94.62 97 TRP A C 1
ATOM 760 O O . TRP A 1 97 ? -5.276 -2.517 -1.404 1.00 94.62 97 TRP A O 1
ATOM 770 N N . SER A 1 98 ? -6.618 -0.737 -1.193 1.00 95.38 98 SER A N 1
ATOM 771 C CA . SER A 1 98 ? -6.654 -0.779 0.266 1.00 95.38 98 SER A CA 1
ATOM 772 C C . SER A 1 98 ? -8.083 -0.797 0.776 1.00 95.38 98 SER A C 1
ATOM 774 O O . SER A 1 98 ? -8.972 -0.136 0.230 1.00 95.38 98 SER A O 1
ATOM 776 N N . PHE A 1 99 ? -8.269 -1.550 1.855 1.00 96.12 99 PHE A N 1
ATOM 777 C CA . PHE A 1 99 ? -9.509 -1.617 2.602 1.00 96.12 99 PHE A CA 1
ATOM 778 C C . PHE A 1 99 ? -9.226 -1.685 4.089 1.00 96.12 99 PHE A C 1
ATOM 780 O O . PHE A 1 99 ? -8.486 -2.559 4.542 1.00 96.12 99 PHE A O 1
ATOM 787 N N . THR A 1 100 ? -9.839 -0.769 4.834 1.00 96.94 100 THR A N 1
ATOM 788 C CA . THR A 1 100 ? -9.824 -0.786 6.293 1.00 96.94 100 THR A CA 1
ATOM 789 C C . THR A 1 100 ? -11.189 -0.521 6.887 1.00 96.94 100 THR A C 1
ATOM 791 O O . THR A 1 100 ? -12.055 0.132 6.297 1.00 96.94 100 THR A O 1
ATOM 794 N N . ALA A 1 101 ? -11.334 -1.043 8.096 1.00 97.75 101 ALA A N 1
ATOM 795 C CA . ALA A 1 101 ? -12.536 -1.032 8.895 1.00 97.75 101 ALA A CA 1
ATOM 796 C C . ALA A 1 101 ? -12.159 -0.651 10.321 1.00 97.75 101 ALA A C 1
ATOM 798 O O . ALA A 1 101 ? -11.585 -1.476 11.025 1.00 97.75 101 ALA A O 1
ATOM 799 N N . ASP A 1 102 ? -12.462 0.564 10.754 1.00 97.94 102 ASP A N 1
ATOM 800 C CA . ASP A 1 102 ? -12.212 0.983 12.130 1.00 97.94 102 ASP A CA 1
ATOM 801 C C . ASP A 1 102 ? -13.546 1.022 12.865 1.00 97.94 102 ASP A C 1
ATOM 803 O O . ASP A 1 102 ? -14.456 1.751 12.471 1.00 97.94 102 ASP A O 1
ATOM 807 N N . LEU A 1 103 ? -13.690 0.203 13.904 1.00 98.06 103 LEU A N 1
ATOM 808 C CA . LEU A 1 103 ? -14.952 0.005 14.614 1.00 98.06 103 LEU A CA 1
ATOM 809 C C . LEU A 1 103 ? -14.790 0.364 16.087 1.00 98.06 103 LEU A C 1
ATOM 811 O O . LEU A 1 103 ? -13.772 0.069 16.701 1.00 98.06 103 LEU A O 1
ATOM 815 N N . SER A 1 104 ? -15.819 0.953 16.685 1.00 97.56 104 SER A N 1
ATOM 816 C CA . SER A 1 104 ? -15.906 1.101 18.135 1.00 97.56 104 SER A CA 1
ATOM 817 C C . SER A 1 104 ? -17.295 0.754 18.633 1.00 97.56 104 SER A C 1
ATOM 819 O O . SER A 1 104 ? -18.300 1.053 17.984 1.00 97.56 104 SER A O 1
ATOM 821 N N . VAL A 1 105 ? -17.344 0.169 19.817 1.00 96.81 105 VAL A N 1
ATOM 822 C CA . VAL A 1 105 ? -18.568 -0.094 20.553 1.00 96.81 105 VAL A CA 1
ATOM 823 C C . VAL A 1 105 ? -18.353 0.342 21.992 1.00 96.81 105 VAL A C 1
ATOM 825 O O . VAL A 1 105 ? -17.327 0.053 22.598 1.00 96.81 105 VAL A O 1
ATOM 828 N N . GLY A 1 106 ? -19.297 1.085 22.545 1.00 95.75 106 GLY A N 1
ATOM 829 C CA . GLY A 1 106 ? -19.230 1.548 23.918 1.00 95.75 106 GLY A CA 1
ATOM 830 C C . GLY A 1 106 ? -20.579 1.482 24.595 1.00 95.75 106 GLY A C 1
ATOM 831 O O . GLY A 1 106 ? -21.618 1.470 23.938 1.00 95.75 106 GLY A O 1
ATOM 832 N N . LYS A 1 107 ? -20.560 1.440 25.919 1.00 92.44 107 LYS A N 1
ATOM 833 C CA . LYS A 1 107 ? -21.750 1.413 26.750 1.00 92.44 107 LYS A CA 1
ATOM 834 C C . LYS A 1 107 ? -21.571 2.317 27.951 1.00 92.44 107 LYS A C 1
ATOM 836 O O . LYS A 1 107 ? -20.530 2.289 28.601 1.00 92.44 107 LYS A O 1
ATOM 841 N N . GLN A 1 108 ? -22.613 3.080 28.246 1.00 90.25 108 GLN A N 1
ATOM 842 C CA . GLN A 1 108 ? -22.688 3.911 29.436 1.00 90.25 108 GLN A CA 1
ATOM 843 C C . GLN A 1 108 ? -23.654 3.281 30.442 1.00 90.25 108 GLN A C 1
ATOM 845 O O . GLN A 1 108 ? -24.816 3.023 30.132 1.00 90.25 108 GLN A O 1
ATOM 850 N N . PHE A 1 109 ? -23.162 3.043 31.650 1.00 87.62 109 PHE A N 1
ATOM 851 C CA . PHE A 1 109 ? -23.901 2.527 32.790 1.00 87.62 109 PHE A CA 1
ATOM 852 C C . PHE A 1 109 ? -24.161 3.679 33.755 1.00 87.62 109 PHE A C 1
ATOM 854 O O . PHE A 1 109 ? -23.227 4.309 34.256 1.00 87.62 109 PHE A O 1
ATOM 861 N N . ARG A 1 110 ? -25.431 3.963 34.042 1.00 85.50 110 ARG A N 1
ATOM 862 C CA . ARG A 1 110 ? -25.782 4.898 35.113 1.00 85.50 110 ARG A CA 1
ATOM 863 C C . ARG A 1 110 ? -25.706 4.161 36.445 1.00 85.50 110 ARG A C 1
ATOM 865 O O . ARG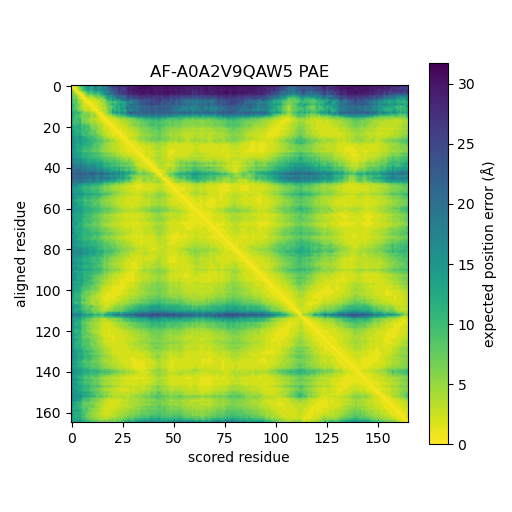 A 1 110 ? -26.405 3.167 36.618 1.00 85.50 110 ARG A O 1
ATOM 872 N N . ILE A 1 111 ? -24.873 4.644 37.366 1.00 83.62 111 ILE A N 1
ATOM 873 C CA . ILE A 1 111 ? -24.715 4.021 38.685 1.00 83.62 111 ILE A CA 1
ATOM 874 C C . ILE A 1 111 ? -25.756 4.616 39.635 1.00 83.62 111 ILE A C 1
ATOM 876 O O . ILE A 1 111 ? -26.680 3.914 40.045 1.00 83.62 111 ILE A O 1
ATOM 880 N N . ARG A 1 112 ? -25.654 5.9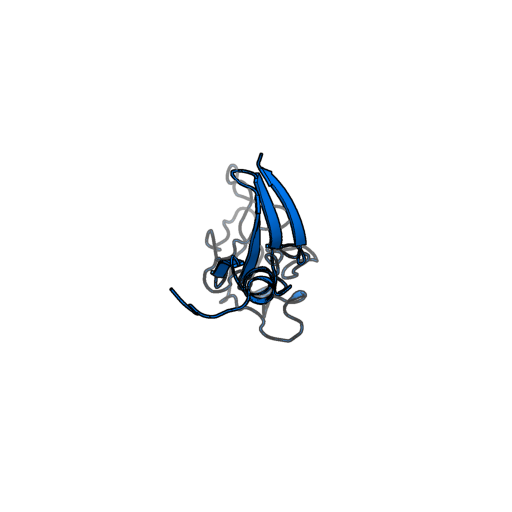17 39.938 1.00 84.94 112 ARG A N 1
ATOM 881 C CA . ARG A 1 112 ? -26.613 6.711 40.731 1.00 84.94 112 ARG A CA 1
ATOM 882 C C . ARG A 1 112 ? -26.470 8.186 40.364 1.00 84.94 112 ARG A C 1
ATOM 884 O O . ARG A 1 112 ? -25.387 8.588 39.974 1.00 84.94 112 ARG A O 1
ATOM 891 N N . GLU A 1 113 ? -27.539 8.969 40.504 1.00 85.81 113 GLU A N 1
ATOM 892 C CA . GLU A 1 113 ? -27.503 10.439 40.358 1.00 85.81 113 GLU A CA 1
ATOM 893 C C . GLU A 1 113 ? -26.734 10.909 39.102 1.00 85.81 113 GLU A C 1
ATOM 895 O O . GLU A 1 113 ? -27.136 10.521 37.993 1.00 85.81 113 GLU A O 1
ATOM 900 N N . GLU A 1 114 ? -25.682 11.718 39.290 1.00 87.19 114 GLU A N 1
ATOM 901 C CA . GLU A 1 114 ? -24.750 12.251 38.281 1.00 87.19 114 GLU A CA 1
ATOM 902 C C . GLU A 1 114 ? -23.584 11.281 37.969 1.00 87.19 114 GLU A C 1
ATOM 904 O O . GLU A 1 114 ? -22.896 11.426 36.955 1.00 87.19 114 GLU A O 1
ATOM 909 N N . MET A 1 115 ? -23.431 10.208 38.758 1.00 92.56 115 MET A N 1
ATOM 910 C CA . MET A 1 115 ? -22.364 9.216 38.618 1.00 92.56 115 MET A CA 1
ATOM 911 C C . MET A 1 115 ? -22.654 8.199 37.508 1.00 92.56 115 MET A C 1
ATOM 913 O O . MET A 1 115 ? -23.669 7.481 37.513 1.00 92.56 115 MET A O 1
ATOM 917 N N . ASN A 1 116 ? -21.721 8.062 36.569 1.00 90.25 116 ASN A N 1
ATOM 918 C CA . ASN A 1 116 ? -21.835 7.099 35.481 1.00 90.25 116 ASN A CA 1
ATOM 919 C C . ASN A 1 116 ? -20.483 6.500 35.074 1.00 90.25 116 ASN A C 1
ATOM 921 O O . ASN A 1 116 ? -19.431 7.114 35.230 1.00 90.25 116 ASN A O 1
ATOM 925 N N . PHE A 1 117 ? -20.536 5.276 34.558 1.00 91.62 117 PHE A N 1
ATOM 926 C CA . PHE A 1 117 ? -19.382 4.534 34.071 1.00 91.62 117 PHE A CA 1
ATOM 927 C C . PHE A 1 117 ? -19.525 4.282 32.575 1.00 91.62 117 PHE A C 1
ATOM 929 O O . PHE A 1 117 ? -20.580 3.857 32.115 1.00 91.62 117 PHE A O 1
ATOM 936 N N . GLU A 1 118 ? -18.471 4.514 31.812 1.00 92.75 118 GLU A N 1
ATOM 937 C CA . GLU A 1 118 ? -18.411 4.244 30.384 1.00 92.75 118 GLU A CA 1
ATOM 938 C C . GLU A 1 118 ? -17.357 3.174 30.122 1.00 92.75 118 GLU A C 1
ATOM 940 O O . GLU A 1 118 ? -16.217 3.278 30.572 1.00 92.75 118 GLU A O 1
ATOM 945 N N . PHE A 1 119 ? -17.745 2.160 29.360 1.00 94.38 119 PHE A N 1
ATOM 946 C CA . PHE A 1 119 ? -16.844 1.167 28.793 1.00 94.38 119 PHE A CA 1
ATOM 947 C C . PHE A 1 119 ? -16.814 1.331 27.280 1.00 94.38 119 PHE A C 1
ATOM 949 O O . PHE A 1 119 ? -17.866 1.503 26.660 1.00 94.38 119 PHE A O 1
ATOM 956 N N . ARG A 1 120 ? -15.632 1.245 26.674 1.00 96.12 120 ARG A N 1
ATOM 957 C CA . ARG A 1 120 ? -15.446 1.331 25.228 1.00 96.12 120 ARG A CA 1
ATOM 958 C C . ARG A 1 120 ? -14.443 0.297 24.746 1.00 96.12 120 ARG A C 1
ATOM 960 O O . ARG A 1 120 ? -13.397 0.110 25.355 1.00 96.12 120 ARG A O 1
ATOM 967 N N . VAL A 1 121 ? -14.758 -0.329 23.623 1.00 97.69 121 VAL A N 1
ATOM 968 C CA . VAL A 1 121 ? -13.849 -1.156 22.834 1.00 97.69 121 VAL A CA 1
ATOM 969 C C . VAL A 1 121 ? -13.697 -0.490 21.481 1.00 97.69 121 VAL A C 1
ATOM 971 O O . VAL A 1 121 ? -14.691 -0.222 20.806 1.00 97.69 121 VAL A O 1
ATOM 974 N N . GLU A 1 122 ? -12.464 -0.223 21.083 1.00 97.88 122 GLU A N 1
ATOM 975 C CA . GLU A 1 122 ? -12.123 0.304 19.766 1.00 97.88 122 GLU A CA 1
ATOM 976 C C . GLU A 1 122 ? -11.207 -0.687 19.060 1.00 97.88 122 GLU A C 1
ATOM 978 O O . GLU A 1 122 ? -10.319 -1.260 19.680 1.00 97.88 122 GLU A O 1
ATOM 983 N N . ALA A 1 123 ? -11.423 -0.908 17.771 1.00 98.12 123 ALA A N 1
ATOM 984 C CA . ALA A 1 123 ? -10.608 -1.773 16.941 1.00 98.12 123 ALA A CA 1
ATOM 985 C C . ALA A 1 123 ? -10.249 -1.039 15.648 1.00 98.12 123 ALA A C 1
ATOM 987 O O . ALA A 1 123 ? -11.124 -0.785 14.817 1.00 98.12 123 ALA A O 1
ATOM 988 N N . LYS A 1 124 ? -8.964 -0.724 15.467 1.00 97.06 124 LYS A N 1
ATOM 989 C CA . LYS A 1 124 ? -8.425 -0.302 14.169 1.00 97.06 124 LYS A CA 1
ATOM 990 C C . LYS A 1 124 ? -8.160 -1.530 13.318 1.00 97.06 124 LYS A C 1
ATOM 992 O O . LYS A 1 124 ? -7.690 -2.540 13.845 1.00 97.06 124 LYS A O 1
ATOM 997 N N . ASN A 1 125 ? -8.458 -1.454 12.023 1.00 96.62 125 ASN A N 1
ATOM 998 C CA . ASN A 1 125 ? -8.441 -2.618 11.134 1.00 96.62 125 ASN A CA 1
ATOM 999 C C . ASN A 1 125 ? -9.182 -3.821 11.766 1.00 96.62 125 ASN A C 1
ATOM 1001 O O . ASN A 1 125 ? -8.649 -4.920 11.890 1.00 96.62 125 ASN A O 1
ATOM 1005 N N . ALA A 1 126 ? -10.416 -3.606 12.225 1.00 97.25 126 ALA A N 1
ATOM 1006 C CA . ALA A 1 126 ? -11.227 -4.556 12.983 1.00 97.25 126 ALA A CA 1
ATOM 1007 C C . ALA A 1 126 ? -11.429 -5.909 12.276 1.00 97.25 126 ALA A C 1
ATOM 1009 O O . ALA A 1 126 ? -11.521 -6.946 12.940 1.00 97.25 126 ALA A O 1
ATOM 1010 N N . LEU A 1 127 ? -11.453 -5.911 10.938 1.00 96.31 127 LEU A N 1
ATOM 1011 C CA . LEU A 1 127 ? -11.536 -7.125 10.118 1.00 96.31 127 LEU A CA 1
ATOM 1012 C C . LEU A 1 127 ? -10.182 -7.812 9.894 1.00 96.31 127 LEU A C 1
ATOM 1014 O O . LEU A 1 127 ? -10.143 -8.897 9.322 1.00 96.31 127 LEU A O 1
ATOM 1018 N N . ASN A 1 128 ? -9.087 -7.202 10.351 1.00 96.19 128 ASN A N 1
ATOM 1019 C CA . ASN A 1 128 ? -7.718 -7.674 10.171 1.00 96.19 128 ASN A CA 1
ATOM 1020 C C . ASN A 1 128 ? -7.376 -7.956 8.696 1.00 96.19 128 ASN A C 1
ATOM 1022 O O . ASN A 1 128 ? -6.707 -8.939 8.381 1.00 96.19 128 ASN A O 1
ATOM 1026 N N . HIS A 1 129 ? -7.878 -7.116 7.785 1.00 95.19 129 HIS A N 1
ATOM 1027 C CA . HIS A 1 129 ? -7.620 -7.254 6.356 1.00 95.19 129 HIS A CA 1
ATOM 1028 C C . HIS A 1 129 ? -6.202 -6.741 6.047 1.00 95.19 129 HIS A C 1
ATOM 1030 O O . HIS A 1 129 ? -5.883 -5.609 6.429 1.00 95.19 129 HIS A O 1
ATOM 1036 N N . PRO A 1 130 ? -5.336 -7.527 5.377 1.00 94.12 130 PRO A N 1
ATOM 1037 C CA . PRO A 1 130 ? -4.008 -7.066 4.992 1.00 94.12 130 PRO A CA 1
ATOM 1038 C C . PRO A 1 130 ? -4.094 -5.919 3.986 1.00 94.12 130 PRO A C 1
ATOM 1040 O O . PRO A 1 130 ? -4.758 -6.022 2.955 1.00 94.12 130 PRO A O 1
ATOM 1043 N N . VAL A 1 131 ? -3.388 -4.827 4.264 1.00 95.88 131 VAL A N 1
ATOM 1044 C CA . VAL A 1 131 ? -3.245 -3.716 3.322 1.00 95.88 131 VAL A CA 1
ATOM 1045 C C . VAL A 1 131 ? -1.790 -3.632 2.910 1.00 95.88 131 VAL A C 1
ATOM 1047 O O . VAL A 1 131 ? -0.938 -3.173 3.670 1.00 95.88 131 VAL A O 1
ATOM 1050 N N . PHE A 1 132 ? -1.511 -4.103 1.703 1.00 95.75 132 PHE A N 1
ATOM 1051 C CA . PHE A 1 132 ? -0.168 -4.126 1.143 1.00 95.75 132 PHE A CA 1
ATOM 1052 C C . PHE A 1 132 ? 0.335 -2.714 0.827 1.00 95.75 132 PHE A C 1
ATOM 1054 O O . PHE A 1 132 ? -0.445 -1.814 0.503 1.00 95.75 132 PHE A O 1
ATOM 1061 N N . GLY A 1 133 ? 1.645 -2.525 0.971 1.00 96.06 133 GLY A N 1
ATOM 1062 C CA . GLY A 1 133 ? 2.349 -1.317 0.567 1.00 96.06 133 GLY A CA 1
ATOM 1063 C C . GLY A 1 133 ? 2.433 -1.164 -0.948 1.00 96.06 133 GLY A C 1
ATOM 1064 O O . GLY A 1 133 ? 1.751 -1.840 -1.718 1.00 96.06 133 GLY A O 1
ATOM 1065 N N . THR A 1 134 ? 3.281 -0.245 -1.387 1.00 96.88 134 THR A N 1
ATOM 1066 C CA . THR A 1 134 ? 3.644 -0.137 -2.802 1.00 96.88 134 THR A CA 1
ATOM 1067 C C . THR A 1 134 ? 4.717 -1.165 -3.157 1.00 96.88 134 THR A C 1
ATOM 1069 O O . THR A 1 134 ? 5.539 -1.478 -2.294 1.00 96.88 134 THR A O 1
ATOM 1072 N N . PRO A 1 135 ? 4.749 -1.652 -4.409 1.00 97.31 135 PRO A N 1
ATOM 1073 C CA . PRO A 1 135 ? 5.907 -2.390 -4.897 1.00 97.31 135 PRO A CA 1
ATOM 1074 C C . PRO A 1 135 ? 7.133 -1.480 -4.933 1.00 97.31 135 PRO A C 1
ATOM 1076 O O . PRO A 1 135 ? 6.997 -0.250 -4.973 1.00 97.31 135 PRO A O 1
ATOM 1079 N N . ASP A 1 136 ? 8.310 -2.085 -4.968 1.00 97.50 136 ASP A N 1
ATOM 1080 C CA . ASP A 1 136 ? 9.525 -1.388 -5.346 1.00 97.50 136 ASP A CA 1
ATOM 1081 C C . ASP A 1 136 ? 9.431 -0.917 -6.801 1.00 97.50 136 ASP A C 1
ATOM 1083 O O . ASP A 1 136 ? 8.975 -1.636 -7.696 1.00 97.50 136 ASP A O 1
ATOM 1087 N N . THR A 1 137 ? 9.834 0.326 -7.023 1.00 96.94 137 THR A N 1
ATOM 1088 C CA . THR A 1 137 ? 9.758 1.013 -8.316 1.00 96.94 137 THR A CA 1
ATOM 1089 C C . THR A 1 137 ? 11.114 1.548 -8.778 1.00 96.94 137 THR A C 1
ATOM 1091 O O . THR A 1 137 ? 11.171 2.326 -9.738 1.00 96.94 137 THR A O 1
ATOM 1094 N N . ASN A 1 138 ? 12.192 1.158 -8.096 1.00 96.00 138 ASN A N 1
ATOM 1095 C CA . ASN A 1 138 ? 13.561 1.472 -8.475 1.00 96.00 138 ASN A CA 1
ATOM 1096 C C . ASN A 1 138 ? 14.045 0.465 -9.520 1.00 96.00 138 ASN A C 1
ATOM 1098 O O . ASN A 1 138 ? 14.377 -0.678 -9.242 1.00 96.00 138 ASN A O 1
ATOM 1102 N N . VAL A 1 139 ? 14.030 0.882 -10.777 1.00 95.94 139 VAL A N 1
ATOM 1103 C CA . VAL A 1 139 ? 14.444 0.048 -11.900 1.00 95.94 139 VAL A CA 1
ATOM 1104 C C . VAL A 1 139 ? 15.953 -0.151 -11.834 1.00 95.94 139 VAL A C 1
ATOM 1106 O O . VAL A 1 139 ? 16.697 0.822 -11.953 1.00 95.94 139 VAL A O 1
ATOM 1109 N N . GLY A 1 140 ? 16.383 -1.407 -11.726 1.00 92.69 140 GLY A N 1
ATOM 1110 C CA . GLY A 1 140 ? 17.795 -1.790 -11.720 1.00 92.69 140 GLY A CA 1
ATOM 1111 C C . GLY A 1 140 ? 18.241 -2.525 -10.459 1.00 92.69 140 GLY A C 1
ATOM 1112 O O . GLY A 1 140 ? 19.277 -3.181 -10.519 1.00 92.69 140 GLY A O 1
ATOM 1113 N N . ASP A 1 141 ? 17.455 -2.476 -9.378 1.00 94.75 141 ASP A N 1
ATOM 1114 C CA . ASP A 1 141 ? 17.736 -3.249 -8.169 1.00 94.75 141 ASP A CA 1
ATOM 1115 C C . ASP A 1 141 ? 17.116 -4.658 -8.191 1.00 94.75 141 ASP A C 1
ATOM 1117 O O . ASP A 1 141 ? 16.269 -4.994 -9.026 1.00 94.75 141 ASP A O 1
ATOM 1121 N N . ASP A 1 142 ? 17.569 -5.497 -7.256 1.00 94.81 142 ASP A N 1
ATOM 1122 C CA . ASP A 1 142 ? 17.141 -6.895 -7.132 1.00 94.81 142 ASP A CA 1
ATOM 1123 C C . ASP A 1 142 ? 15.709 -7.039 -6.585 1.00 94.81 142 ASP A C 1
ATOM 1125 O O . ASP A 1 142 ? 15.106 -8.108 -6.697 1.00 94.81 142 ASP A O 1
ATOM 1129 N N . THR A 1 143 ? 15.163 -5.986 -5.970 1.00 96.25 143 THR A N 1
ATOM 1130 C CA . THR A 1 143 ? 13.833 -5.982 -5.345 1.00 96.25 143 THR A CA 1
ATOM 1131 C C . THR A 1 143 ? 12.758 -5.357 -6.223 1.00 96.25 143 THR A C 1
ATOM 1133 O O . THR A 1 143 ? 11.591 -5.333 -5.819 1.00 96.25 143 THR A O 1
ATOM 1136 N N . PHE A 1 144 ? 13.099 -4.905 -7.430 1.00 97.56 144 PHE A N 1
ATOM 1137 C CA . PHE A 1 144 ? 12.179 -4.250 -8.345 1.00 97.56 144 PHE A CA 1
ATOM 1138 C C . PHE A 1 144 ? 10.907 -5.073 -8.583 1.00 97.56 144 PHE A C 1
ATOM 1140 O O . PHE A 1 144 ? 10.940 -6.217 -9.038 1.00 97.56 144 PHE A O 1
ATOM 1147 N N . GLY A 1 145 ? 9.751 -4.462 -8.314 1.00 96.94 145 GLY A N 1
ATOM 1148 C CA . GLY A 1 145 ? 8.457 -5.123 -8.452 1.00 96.94 145 GLY A CA 1
ATOM 1149 C C . GLY A 1 145 ? 8.067 -6.036 -7.286 1.00 96.94 145 GLY A C 1
ATOM 1150 O O . GLY A 1 145 ? 7.015 -6.660 -7.371 1.00 96.94 145 GLY A O 1
ATOM 1151 N N . THR A 1 146 ? 8.828 -6.081 -6.193 1.00 97.81 146 THR A N 1
ATOM 1152 C CA . THR A 1 146 ? 8.445 -6.802 -4.965 1.00 97.81 146 THR A CA 1
ATOM 1153 C C . THR A 1 146 ? 7.751 -5.870 -3.968 1.00 97.81 146 THR A C 1
ATOM 1155 O O . THR A 1 146 ? 8.039 -4.675 -3.902 1.00 97.81 146 THR A O 1
ATOM 1158 N N . ILE A 1 147 ? 6.822 -6.391 -3.165 1.00 97.56 147 ILE A N 1
ATOM 1159 C CA . ILE A 1 147 ? 6.194 -5.667 -2.052 1.00 97.56 147 ILE A CA 1
ATOM 1160 C C . ILE A 1 147 ? 6.729 -6.218 -0.730 1.00 97.56 147 ILE A C 1
ATOM 1162 O O . ILE A 1 147 ? 6.288 -7.258 -0.250 1.00 97.56 147 ILE A O 1
ATOM 1166 N N . GLY A 1 148 ? 7.628 -5.468 -0.091 1.00 96.12 148 GLY A N 1
ATOM 1167 C CA . GLY A 1 148 ? 8.267 -5.885 1.164 1.00 96.12 148 GLY A CA 1
ATOM 1168 C C . GLY A 1 148 ? 7.522 -5.525 2.457 1.00 96.12 148 GLY A C 1
ATOM 1169 O O . GLY A 1 148 ? 8.015 -5.832 3.540 1.00 96.12 148 GLY A O 1
ATOM 1170 N N . TYR A 1 149 ? 6.379 -4.829 2.397 1.00 95.94 149 TYR A N 1
ATOM 1171 C CA . TYR A 1 149 ? 5.709 -4.319 3.602 1.00 95.94 149 TYR A CA 1
ATOM 1172 C C . TYR A 1 149 ? 4.192 -4.131 3.447 1.00 95.94 149 TYR A C 1
ATOM 1174 O O . TYR A 1 149 ? 3.648 -4.035 2.345 1.00 95.94 149 TYR A O 1
ATOM 1182 N N . THR A 1 150 ? 3.497 -4.020 4.583 1.00 96.06 150 THR A N 1
ATOM 1183 C CA . THR A 1 150 ? 2.089 -3.601 4.669 1.00 96.06 150 THR A CA 1
ATOM 1184 C C . THR A 1 150 ? 1.989 -2.122 5.026 1.00 96.06 150 THR A C 1
ATOM 1186 O O . THR A 1 150 ? 2.651 -1.661 5.954 1.00 96.06 150 THR A O 1
ATOM 1189 N N . ALA A 1 151 ? 1.127 -1.373 4.338 1.00 94.12 151 ALA A N 1
ATOM 1190 C CA . ALA A 1 151 ? 0.915 0.050 4.610 1.00 94.12 151 ALA A CA 1
ATOM 1191 C C . ALA A 1 151 ? 0.111 0.308 5.894 1.00 94.12 151 ALA A C 1
ATOM 1193 O O . ALA A 1 151 ? 0.154 1.412 6.436 1.00 94.12 151 ALA A O 1
ATOM 1194 N N . ILE A 1 152 ? -0.654 -0.683 6.360 1.00 93.25 152 ILE A N 1
ATOM 1195 C CA . ILE A 1 152 ? -1.461 -0.596 7.580 1.00 93.25 152 ILE A CA 1
ATOM 1196 C C . ILE A 1 152 ? -1.173 -1.826 8.427 1.00 93.25 152 ILE A C 1
ATOM 1198 O O . ILE A 1 152 ? -1.096 -2.940 7.908 1.00 93.25 152 ILE A O 1
ATOM 1202 N N . GLY A 1 153 ? -0.986 -1.595 9.725 1.00 91.69 153 GLY A N 1
ATOM 1203 C CA . GLY A 1 153 ? -0.672 -2.639 10.687 1.00 91.69 153 GLY A CA 1
ATOM 1204 C C . GLY A 1 153 ? -1.800 -3.662 10.880 1.00 91.69 153 GLY A C 1
ATOM 1205 O O . GLY A 1 153 ? -2.924 -3.487 10.384 1.00 91.69 153 GLY A O 1
ATOM 1206 N N . PRO A 1 154 ? -1.504 -4.738 11.627 1.00 94.69 154 PRO A N 1
ATOM 1207 C CA . PRO A 1 154 ? -2.517 -5.700 12.033 1.00 94.69 154 PRO A CA 1
ATOM 1208 C C . PRO A 1 154 ? -3.586 -5.023 12.896 1.00 94.69 154 PRO A C 1
ATOM 1210 O O . PRO A 1 154 ? -3.430 -3.892 13.359 1.00 94.69 154 PRO A O 1
ATOM 1213 N N . ARG A 1 155 ? -4.684 -5.740 13.127 1.00 97.12 155 ARG A N 1
ATOM 1214 C CA . ARG A 1 155 ? -5.753 -5.286 14.014 1.00 97.12 155 ARG A CA 1
ATOM 1215 C C . ARG A 1 155 ? -5.212 -4.870 15.381 1.00 97.12 155 ARG A C 1
ATOM 1217 O O . ARG A 1 155 ? -4.599 -5.675 16.080 1.00 97.12 155 ARG A O 1
ATOM 1224 N N . GLU A 1 156 ? -5.552 -3.657 15.793 1.00 97.56 156 GLU A N 1
ATOM 1225 C CA . GLU A 1 156 ? -5.219 -3.114 17.108 1.00 97.56 156 GLU A CA 1
ATOM 1226 C C . GLU A 1 156 ? -6.510 -2.870 17.883 1.00 97.56 156 GLU A C 1
ATOM 1228 O O . GLU A 1 156 ? -7.392 -2.161 17.398 1.00 97.56 156 GLU A O 1
ATOM 1233 N N . VAL A 1 157 ? -6.629 -3.468 19.071 1.00 98.06 157 VAL A N 1
ATOM 1234 C CA . VAL A 1 157 ? -7.801 -3.317 19.942 1.00 98.06 157 VAL A CA 1
ATOM 1235 C C . VAL A 1 157 ? -7.418 -2.514 21.176 1.00 98.06 157 VAL A C 1
ATOM 1237 O O . VAL A 1 157 ? -6.459 -2.853 21.866 1.00 98.06 157 VAL A O 1
ATOM 1240 N N . GLN A 1 158 ? -8.195 -1.478 21.472 1.00 97.75 158 GLN A N 1
ATOM 1241 C CA . GLN A 1 158 ? -8.040 -0.628 22.643 1.00 97.75 158 GLN A CA 1
ATOM 1242 C C . GLN A 1 158 ? -9.285 -0.715 23.524 1.00 97.75 158 GLN A C 1
ATOM 1244 O O . GLN A 1 158 ? -10.418 -0.743 23.037 1.00 97.75 158 GLN A O 1
ATOM 1249 N N . LEU A 1 159 ? -9.062 -0.751 24.836 1.00 97.62 159 LEU A N 1
ATOM 1250 C CA . LEU A 1 159 ? -10.114 -0.746 25.844 1.00 97.62 159 LEU A CA 1
ATOM 1251 C C . LEU A 1 159 ? -10.066 0.578 26.601 1.00 97.62 159 LEU A C 1
ATOM 1253 O O . LEU A 1 159 ? -9.014 0.982 27.092 1.00 97.62 159 LEU A O 1
ATOM 1257 N N . GLY A 1 160 ? -11.212 1.240 26.696 1.00 96.56 160 GLY A N 1
ATOM 1258 C CA . GLY A 1 160 ? -11.393 2.487 27.420 1.00 96.56 160 GLY A CA 1
ATOM 1259 C C . GLY A 1 160 ? -12.385 2.308 28.557 1.00 96.56 160 GLY A C 1
ATOM 1260 O O . GLY A 1 160 ? -13.455 1.725 28.377 1.00 96.56 160 GLY A O 1
ATOM 1261 N N . PHE A 1 161 ? -12.042 2.849 29.719 1.00 96.19 161 PHE A N 1
ATOM 1262 C CA . PHE A 1 161 ? -12.926 2.919 30.873 1.00 96.19 161 PHE A CA 1
ATOM 1263 C C . PHE A 1 161 ? -12.926 4.352 31.389 1.00 96.19 161 PHE A C 1
ATOM 1265 O O . PHE A 1 161 ? -11.863 4.955 31.538 1.00 96.19 161 PHE A O 1
ATOM 1272 N N . LYS A 1 162 ? -14.105 4.902 31.662 1.00 94.75 162 LYS A N 1
ATOM 1273 C CA . LYS A 1 162 ? -14.247 6.247 32.215 1.00 94.75 162 LYS A CA 1
ATOM 1274 C C . LYS A 1 162 ? -15.284 6.236 33.320 1.00 94.75 162 LYS A C 1
ATOM 1276 O O . LYS A 1 162 ? -16.345 5.642 33.177 1.00 94.75 162 LYS A O 1
ATOM 1281 N N . PHE A 1 163 ? -14.978 6.915 34.411 1.00 94.75 163 PHE A N 1
ATOM 1282 C CA . PHE A 1 163 ? -15.901 7.121 35.512 1.00 94.75 163 PHE A CA 1
ATOM 1283 C C . PHE A 1 163 ? -16.114 8.620 35.689 1.00 94.75 163 PHE A C 1
ATOM 1285 O O . PHE A 1 163 ? -15.149 9.369 35.825 1.00 94.75 163 PHE A O 1
ATOM 1292 N N . ASN A 1 164 ? -17.370 9.043 35.633 1.00 91.81 164 ASN A N 1
ATOM 1293 C CA . ASN A 1 164 ? -17.794 10.419 35.845 1.00 91.81 164 ASN A CA 1
ATOM 1294 C C . ASN A 1 164 ? -18.524 10.482 37.196 1.00 91.81 164 ASN A C 1
ATOM 1296 O O . ASN A 1 164 ? -19.324 9.584 37.483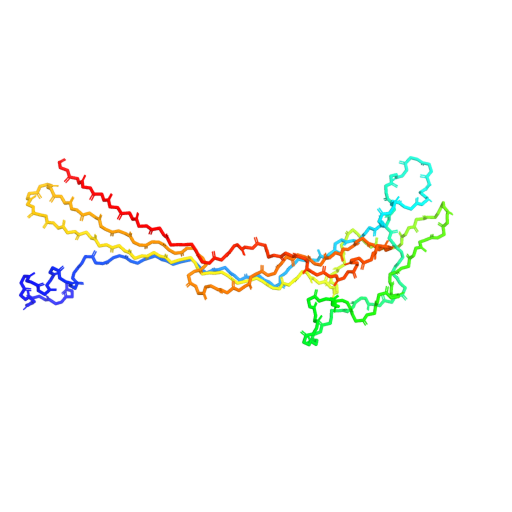 1.00 91.81 164 ASN A O 1
ATOM 1300 N N . PHE A 1 165 ? -18.241 11.509 37.997 1.00 91.06 165 PHE A N 1
ATOM 1301 C CA . PHE A 1 165 ? -18.785 11.742 39.336 1.00 91.06 165 PHE A CA 1
ATOM 1302 C C . PHE A 1 165 ? -19.074 13.224 39.554 1.00 91.06 165 PHE A C 1
ATOM 1304 O O . PHE A 1 165 ? -18.460 14.043 38.831 1.00 91.06 165 PHE A O 1
#

Foldseek 3Di:
DPPPPDPPVVCQVPPFKDKDKDKDKDQFAFAFAFAPVQAQEAPPPTRAGWAQQDQWAADPDPCCQQAGTPDLVSTHGDDHHDHHPDDRGHPRGGFHIDIWMKMKMKGKADDDDQKIKMKMKIKTSNVQDFAFDGQDRHRPDPRHSHTPDTPDDGIDMDIDMDIDD

Sequence (165 aa):
TFLGNMPRWADMIIGGWKTNGIWRIADGRPLPFFLDDGGQPLPTYGAQRPNIVGTPKRNHGSDWVDNYFVDNNVFQRPAPFALGNAPRTVGSVRSPWSFTADLSVGKQFRIREEMNFEFRVEAKNALNHPVFGTPDTNVGDDTFGTIGYTAIGPREVQLGFKFNF

Mean predicted aligned error: 6.62 Å

Radius of gyration: 26.05 Å; Cα contacts (8 Å, |Δi|>4): 351; chains: 1; bounding box: 66×36×65 Å